Protein AF-A0A820JEU5-F1 (afdb_monomer)

pLDDT: mean 84.09, std 12.46, range [35.72, 96.44]

Sequence (149 aa):
SQRVSKILVGDKHQQIYAFRGAVDAMMKIQSTVTYYLTKSFRFGYDIAFISNLILQKLCNEKKYLVGNNKSSCLDGRSASIENIVNEQKAYLFRTNYSLFNCAVQLIIEKGLKNVGFVGGKEAMGFDRILDIFYLWLDPEERRKSRISF

Radius of gyration: 22.88 Å; Cα contacts (8 Å, |Δi|>4): 87; chains: 1; bounding box: 54×37×61 Å

Secondary structure (DSSP, 8-state):
-----------GGG---GGGT---HHHHS--SS-----EEEEEEHHHHHHHHHHHHHHH---SPPEEES------SS---TT---S-------SSHHHHHHHHHIIIIIS-------TTHHHHHTHHH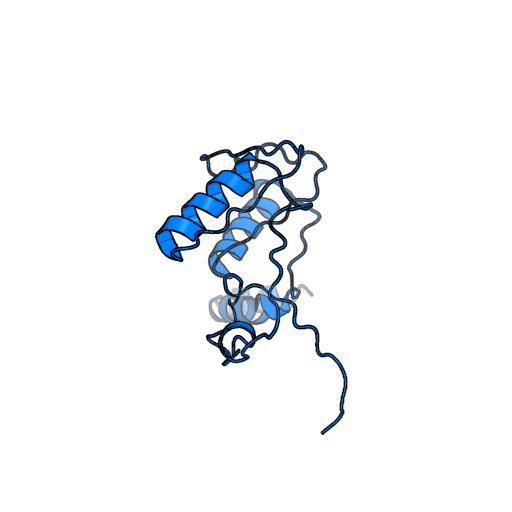HHHHHHHHS-HHHHHHHTS--

InterPro domains:
  IPR000212 UvrD-like helicase [PTHR11070] (6-141)
  IPR027417 P-loop containing nucleoside triphosphate hydrolase [SSF52540] (5-100)

Foldseek 3Di:
DDPDDDDDDDDPVPPPCVVVVDDDPVVVDDDPDDDDDQEDPPFAPVVQVVVQVCCCPPVVDPRGHHYDHDDDDDDPPPPPPPDPPDDDDDDDDPDLVVVVVVVCCCCPVVVDDDDDDDVGPVVSVVVVVVVVVLVPDDPVVNVVVVVPD

Solvent-accessible surface area (backbone atoms only — not comparable to full-atom values): 10038 Å² total; per-residue (Å²): 135,82,95,67,93,82,87,87,86,87,58,82,89,69,68,81,50,49,93,77,70,55,74,67,61,80,83,73,52,89,70,95,75,88,85,84,85,39,74,40,91,85,47,11,48,63,57,24,50,55,50,38,52,50,37,34,74,78,64,69,49,85,79,65,54,38,38,35,98,46,90,64,87,85,72,94,54,80,76,70,93,75,74,92,67,97,66,94,79,83,89,86,63,98,45,70,66,63,42,49,56,49,49,49,47,42,38,68,78,67,59,54,83,88,80,85,58,89,70,46,65,69,70,71,41,50,69,60,53,50,52,52,49,51,68,69,42,55,74,72,58,40,57,57,67,70,70,76,124

Structure (mmCIF, N/CA/C/O backb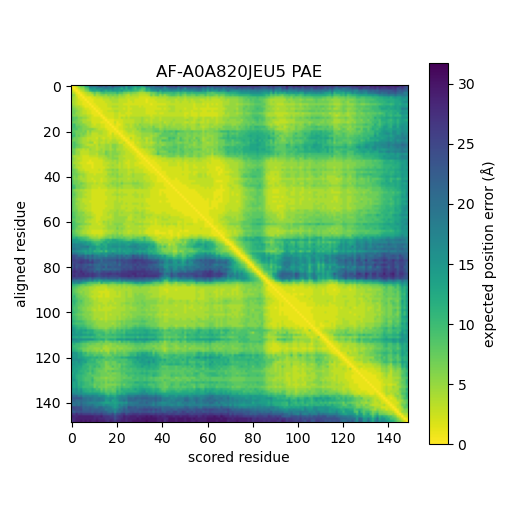one):
data_AF-A0A820JEU5-F1
#
_entry.id   AF-A0A820JEU5-F1
#
loop_
_atom_site.group_PDB
_atom_site.id
_atom_site.type_symbol
_atom_site.label_atom_id
_atom_site.label_alt_id
_atom_site.label_comp_id
_atom_site.label_asym_id
_atom_site.label_entity_id
_atom_site.label_seq_id
_atom_site.pdbx_PDB_ins_code
_atom_site.Cartn_x
_atom_site.Cartn_y
_atom_site.Cartn_z
_atom_site.occupancy
_atom_site.B_iso_or_equiv
_atom_site.auth_seq_id
_atom_site.auth_comp_id
_atom_site.auth_asym_id
_atom_site.auth_atom_id
_atom_site.pdbx_PDB_model_num
ATOM 1 N N . SER A 1 1 ? -30.500 -21.952 6.960 1.00 63.81 1 SER A N 1
ATOM 2 C CA . SER A 1 1 ? -29.792 -20.976 7.816 1.00 63.81 1 SER A CA 1
ATOM 3 C C . SER A 1 1 ? -29.104 -21.737 8.939 1.00 63.81 1 SER A C 1
ATOM 5 O O . SER A 1 1 ? -29.798 -22.441 9.662 1.00 63.81 1 SER A O 1
ATOM 7 N N . GLN A 1 2 ? -27.772 -21.697 9.044 1.00 69.94 2 GLN A N 1
ATOM 8 C CA . GLN A 1 2 ? -27.051 -22.346 10.151 1.00 69.94 2 GLN A CA 1
ATOM 9 C C . GLN A 1 2 ? -27.053 -21.439 11.391 1.00 69.94 2 GLN A C 1
ATOM 11 O O . GLN A 1 2 ? -26.758 -20.249 11.282 1.00 69.94 2 GLN A O 1
ATOM 16 N N . ARG A 1 3 ? -27.360 -22.003 12.567 1.00 83.69 3 ARG A N 1
ATOM 17 C CA . ARG A 1 3 ? -27.269 -21.314 13.865 1.00 83.69 3 ARG A CA 1
ATOM 18 C C . ARG A 1 3 ? -25.842 -21.401 14.403 1.00 83.69 3 ARG A C 1
ATOM 20 O O . ARG A 1 3 ? -25.547 -22.234 15.251 1.00 83.69 3 ARG A O 1
ATOM 27 N N . VAL A 1 4 ? -24.958 -20.567 13.871 1.00 89.56 4 VAL A N 1
ATOM 28 C CA . VAL A 1 4 ? -23.564 -20.456 14.319 1.00 89.56 4 VAL A CA 1
ATOM 29 C C . VAL A 1 4 ? -23.163 -18.991 14.425 1.00 89.56 4 VAL A C 1
ATOM 31 O O . VAL A 1 4 ? -23.637 -18.152 13.653 1.00 89.56 4 VAL A O 1
ATOM 34 N N 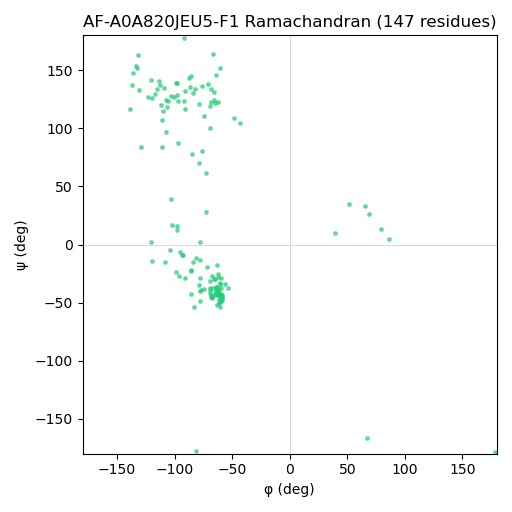. SER A 1 5 ? -22.282 -18.686 15.373 1.00 89.62 5 SER A N 1
ATOM 35 C CA . SER A 1 5 ? -21.687 -17.357 15.506 1.00 89.62 5 SER A CA 1
ATOM 36 C C . SER A 1 5 ? -20.810 -17.055 14.293 1.00 89.62 5 SER A C 1
ATOM 38 O O . SER A 1 5 ? -19.972 -17.867 13.906 1.00 89.62 5 SER A O 1
ATOM 40 N N . LYS A 1 6 ? -20.993 -15.876 13.695 1.00 90.50 6 LYS A N 1
ATOM 41 C CA . LYS A 1 6 ? -20.177 -15.394 12.577 1.00 90.50 6 LYS A CA 1
ATOM 42 C C . LYS A 1 6 ? -19.271 -14.282 13.077 1.00 90.50 6 LYS A C 1
ATOM 44 O O . LYS A 1 6 ? -19.757 -13.297 13.624 1.00 90.50 6 LYS A O 1
ATOM 49 N N . ILE A 1 7 ? -17.971 -14.445 12.873 1.00 92.62 7 ILE A N 1
ATOM 50 C CA . ILE A 1 7 ? -16.972 -13.428 13.194 1.00 92.62 7 ILE A CA 1
ATOM 51 C C . ILE A 1 7 ? -16.518 -12.812 11.877 1.00 92.62 7 ILE A C 1
ATOM 53 O O . ILE A 1 7 ? -16.090 -13.525 10.971 1.00 92.62 7 ILE A O 1
ATOM 57 N N . LEU A 1 8 ? -16.643 -11.493 11.770 1.00 92.38 8 LEU A N 1
ATOM 58 C CA . LEU A 1 8 ? -16.180 -10.725 10.623 1.00 92.38 8 LEU A CA 1
ATOM 59 C C . LEU A 1 8 ? -14.961 -9.906 11.038 1.00 92.38 8 LEU A C 1
ATOM 61 O O . LEU A 1 8 ? -14.962 -9.286 12.100 1.00 92.38 8 LEU A O 1
ATOM 65 N N . VAL A 1 9 ? -13.927 -9.917 10.201 1.00 93.81 9 VAL A N 1
ATOM 66 C CA . VAL A 1 9 ? -12.676 -9.191 10.432 1.00 93.81 9 VAL A CA 1
ATOM 67 C C . VAL A 1 9 ? -12.343 -8.414 9.170 1.00 93.81 9 VAL A C 1
ATOM 69 O O . VAL A 1 9 ? -12.407 -8.957 8.069 1.00 93.81 9 VAL A O 1
ATOM 72 N N . GLY A 1 10 ? -11.989 -7.145 9.328 1.00 92.38 10 GLY A N 1
ATOM 73 C CA . GLY A 1 10 ? -11.648 -6.271 8.218 1.00 92.38 10 GLY A CA 1
ATOM 74 C C . GLY A 1 10 ? -11.321 -4.863 8.692 1.00 92.38 10 GLY A C 1
ATOM 75 O O . GLY A 1 10 ? -11.345 -4.572 9.888 1.00 92.38 10 GLY A O 1
ATOM 76 N N . ASP A 1 11 ? -11.020 -3.996 7.733 1.00 91.56 11 ASP A N 1
ATOM 77 C CA . ASP A 1 11 ? -10.792 -2.571 7.947 1.00 91.56 11 ASP A CA 1
ATOM 78 C C . ASP A 1 11 ? -11.458 -1.793 6.810 1.00 91.56 11 ASP A C 1
ATOM 80 O O . ASP A 1 11 ? -11.066 -1.922 5.648 1.00 91.56 11 ASP A O 1
ATOM 84 N N . LYS A 1 12 ? -12.458 -0.978 7.158 1.00 89.81 12 LYS A N 1
ATOM 85 C CA . LYS A 1 12 ? -13.207 -0.139 6.211 1.00 89.81 12 LYS A CA 1
ATOM 86 C C . LYS A 1 12 ? -12.307 0.856 5.468 1.00 89.81 12 LYS A C 1
ATOM 88 O O . LYS A 1 12 ? -12.579 1.213 4.327 1.00 89.81 12 LYS A O 1
ATOM 93 N N . HIS A 1 13 ? -11.203 1.281 6.089 1.00 91.38 13 HIS A N 1
ATOM 94 C CA . HIS A 1 13 ? -10.279 2.251 5.495 1.00 91.38 13 HIS A CA 1
ATOM 95 C C . HIS A 1 13 ? -9.297 1.612 4.505 1.00 91.38 13 HIS A C 1
ATOM 97 O O . HIS A 1 13 ? -8.637 2.323 3.753 1.00 91.38 13 HIS A O 1
ATOM 103 N N . GLN A 1 14 ? -9.211 0.277 4.461 1.00 90.94 14 GLN A N 1
ATOM 104 C CA . GLN A 1 14 ? -8.352 -0.468 3.529 1.00 90.94 14 GLN A CA 1
ATOM 105 C C . GLN A 1 14 ? -9.107 -0.979 2.288 1.00 90.94 14 GLN A C 1
ATOM 107 O O . GLN A 1 14 ? -8.602 -1.829 1.548 1.00 90.94 14 GLN A O 1
ATOM 112 N N . GLN A 1 15 ? -10.302 -0.449 2.005 1.00 89.75 15 GLN A N 1
ATOM 113 C CA . GLN A 1 15 ? -11.068 -0.793 0.806 1.00 89.75 15 GLN A CA 1
ATOM 114 C C . GLN A 1 15 ? -10.494 -0.116 -0.456 1.00 89.75 15 GLN A C 1
ATOM 116 O O . GLN A 1 15 ? -11.022 0.871 -0.961 1.00 89.75 15 GLN A O 1
ATOM 121 N N . ILE A 1 16 ? -9.428 -0.682 -1.023 1.00 89.69 16 ILE A N 1
ATOM 122 C CA . ILE A 1 16 ? -8.753 -0.110 -2.207 1.00 89.69 16 ILE A CA 1
ATOM 123 C C . ILE A 1 16 ? -9.207 -0.700 -3.555 1.00 89.69 16 ILE A C 1
ATOM 125 O O . ILE A 1 16 ? -8.825 -0.201 -4.610 1.00 89.69 16 ILE A O 1
ATOM 129 N N . TYR A 1 17 ? -10.048 -1.741 -3.547 1.00 89.44 17 TYR A N 1
ATOM 130 C CA . TYR A 1 17 ? -10.512 -2.448 -4.755 1.00 89.44 17 TYR A CA 1
ATOM 131 C C . TYR A 1 17 ? -11.939 -2.085 -5.197 1.00 89.44 17 TYR A C 1
ATOM 133 O O . TYR A 1 17 ? -12.532 -2.796 -6.010 1.00 89.44 17 TYR A O 1
ATOM 141 N N . ALA A 1 18 ? -12.501 -0.976 -4.708 1.00 88.56 18 ALA A N 1
ATOM 142 C CA . ALA A 1 18 ? -13.864 -0.553 -5.054 1.00 88.56 18 ALA A CA 1
ATOM 143 C C . ALA A 1 18 ? -14.078 -0.404 -6.577 1.00 88.56 18 ALA A C 1
ATOM 145 O O . ALA A 1 18 ? -15.127 -0.776 -7.093 1.00 88.56 18 ALA A O 1
ATOM 146 N N . PHE A 1 19 ? -13.051 0.028 -7.319 1.00 88.31 19 PHE A N 1
ATOM 147 C CA . PHE A 1 19 ? -13.079 0.140 -8.786 1.00 88.31 19 PHE A CA 1
ATOM 148 C C . PHE A 1 19 ? -13.268 -1.200 -9.523 1.00 88.31 19 PHE A C 1
ATOM 150 O O . PHE A 1 19 ? -13.627 -1.206 -10.695 1.00 88.31 19 PHE A O 1
ATOM 157 N N . ARG A 1 20 ? -13.034 -2.337 -8.851 1.00 88.56 20 ARG A N 1
ATOM 158 C CA . ARG A 1 20 ? -13.305 -3.692 -9.366 1.00 88.56 20 ARG A CA 1
ATOM 159 C C . ARG A 1 20 ? -14.639 -4.261 -8.869 1.00 88.56 20 ARG A C 1
ATOM 161 O O . ARG A 1 20 ? -14.861 -5.462 -8.968 1.00 88.56 20 ARG A O 1
ATOM 168 N N . GLY A 1 21 ? -15.498 -3.428 -8.283 1.00 87.25 21 GLY A N 1
ATOM 169 C CA . GLY A 1 21 ? -16.776 -3.850 -7.709 1.00 87.25 21 GLY A CA 1
ATOM 170 C C . GLY A 1 21 ? -16.665 -4.493 -6.324 1.00 87.25 21 GLY A C 1
ATOM 171 O O . GLY A 1 21 ? -17.632 -5.091 -5.857 1.00 87.25 21 GLY A O 1
ATOM 172 N N . ALA A 1 22 ? -15.513 -4.386 -5.647 1.00 87.94 22 ALA A N 1
ATOM 173 C CA . ALA A 1 22 ? -15.369 -4.914 -4.295 1.00 87.94 22 ALA A CA 1
ATOM 174 C C . ALA A 1 22 ? -16.276 -4.155 -3.316 1.00 87.94 22 ALA A C 1
ATOM 176 O O . ALA A 1 22 ? -16.187 -2.933 -3.174 1.00 87.94 22 ALA A O 1
ATOM 177 N N . VAL A 1 23 ? -17.126 -4.903 -2.619 1.00 86.25 23 VAL A N 1
ATOM 178 C CA . VAL A 1 23 ? -18.087 -4.392 -1.644 1.00 86.25 23 VAL A CA 1
ATOM 179 C C . VAL A 1 23 ? -17.522 -4.536 -0.233 1.00 86.25 23 VAL A C 1
ATOM 181 O O . VAL A 1 23 ? -17.149 -5.639 0.160 1.00 86.25 23 VAL A O 1
ATOM 184 N N . ASP A 1 24 ? -17.528 -3.458 0.552 1.00 85.44 24 ASP A N 1
ATOM 185 C CA . ASP A 1 24 ? -17.154 -3.531 1.965 1.00 85.44 24 ASP A CA 1
ATOM 186 C C . ASP A 1 24 ? -18.259 -4.194 2.802 1.00 85.44 24 ASP A C 1
ATOM 188 O O . ASP A 1 24 ? -19.347 -3.648 3.010 1.00 85.44 24 ASP A O 1
ATOM 192 N N . ALA A 1 25 ? -17.965 -5.398 3.290 1.00 84.69 25 ALA A N 1
ATOM 193 C CA . ALA A 1 25 ? -18.846 -6.148 4.173 1.00 84.69 25 ALA A CA 1
ATOM 194 C C . ALA A 1 25 ? -19.030 -5.465 5.541 1.00 84.69 25 ALA A C 1
ATOM 196 O O . ALA A 1 25 ? -20.108 -5.586 6.126 1.00 84.69 25 ALA A O 1
ATOM 197 N N . MET A 1 26 ? -18.028 -4.720 6.028 1.00 85.81 26 MET A N 1
ATOM 198 C CA . MET A 1 26 ? -18.083 -4.027 7.322 1.00 85.81 26 MET A CA 1
ATOM 199 C C . MET A 1 26 ? -19.105 -2.886 7.319 1.00 85.81 26 MET A C 1
ATOM 201 O O . MET A 1 26 ? -19.653 -2.555 8.365 1.00 85.81 26 MET A O 1
ATOM 205 N N . MET A 1 27 ? -19.390 -2.302 6.151 1.00 82.75 27 MET A N 1
ATOM 206 C CA . MET A 1 27 ? -20.412 -1.259 6.007 1.00 82.75 27 MET A CA 1
ATOM 207 C C . MET A 1 27 ? -21.826 -1.812 5.803 1.00 82.75 27 MET A C 1
ATOM 209 O O . MET A 1 27 ? -22.797 -1.095 6.029 1.00 82.75 27 MET A O 1
ATOM 213 N N . LYS A 1 28 ? -21.965 -3.062 5.345 1.00 85.56 28 LYS A N 1
ATOM 214 C CA . LYS A 1 28 ? -23.269 -3.644 4.980 1.00 85.56 28 LYS A CA 1
ATOM 215 C C . LYS A 1 28 ? -23.883 -4.531 6.053 1.00 85.56 28 LYS A C 1
ATOM 217 O O . LYS A 1 28 ? -25.090 -4.758 6.028 1.00 85.56 28 LYS A O 1
ATOM 222 N N . ILE A 1 29 ? -23.070 -5.081 6.947 1.00 87.56 29 ILE A N 1
ATOM 223 C CA . ILE A 1 29 ? -23.516 -6.077 7.918 1.00 87.56 29 ILE A CA 1
ATOM 224 C C . ILE A 1 29 ? -23.596 -5.425 9.294 1.00 87.56 29 ILE A C 1
ATOM 226 O O . ILE A 1 29 ? -22.586 -4.998 9.846 1.00 87.56 29 ILE A O 1
ATOM 230 N N . GLN A 1 30 ? -24.799 -5.400 9.867 1.00 88.00 30 GLN A N 1
ATOM 231 C CA . GLN A 1 30 ? -24.995 -4.966 11.245 1.00 88.00 30 GLN A CA 1
ATOM 232 C C . GLN A 1 30 ? -24.389 -6.002 12.199 1.00 88.00 30 GLN A C 1
ATOM 234 O O . GLN A 1 30 ? -24.808 -7.162 12.222 1.00 88.00 30 GLN A O 1
ATOM 239 N N . SER A 1 31 ? -23.411 -5.586 12.997 1.00 88.81 31 SER A N 1
ATOM 240 C CA . SER A 1 31 ? -22.810 -6.421 14.034 1.00 88.81 31 SER A CA 1
ATOM 241 C C . SER A 1 31 ? -23.615 -6.350 15.334 1.00 88.81 31 SER A C 1
ATOM 243 O O . SER A 1 31 ? -24.166 -5.310 15.699 1.00 88.81 31 SER A O 1
ATOM 245 N N . THR A 1 32 ? -23.670 -7.470 16.060 1.00 93.50 32 THR A N 1
ATOM 246 C CA . THR A 1 32 ? -24.210 -7.511 17.430 1.00 93.50 32 THR A CA 1
ATOM 247 C C . THR A 1 32 ? -23.205 -6.940 18.429 1.00 93.50 32 THR A C 1
ATOM 249 O O . THR A 1 32 ? -23.579 -6.231 19.356 1.00 93.50 32 THR A O 1
ATOM 252 N N . VAL A 1 33 ? -21.919 -7.238 18.228 1.00 92.94 33 VAL A N 1
ATOM 253 C CA . VAL A 1 33 ? -20.808 -6.752 19.051 1.00 92.94 33 VAL A CA 1
ATOM 254 C C . VAL A 1 33 ? -19.667 -6.339 18.127 1.00 92.94 33 VAL A C 1
ATOM 256 O O . VAL A 1 33 ? -19.369 -7.043 17.164 1.00 92.94 33 VAL A O 1
ATOM 259 N N . THR A 1 34 ? -19.031 -5.201 18.414 1.00 92.88 34 THR A N 1
ATOM 260 C CA . THR A 1 34 ? -17.879 -4.695 17.652 1.00 92.88 34 THR A CA 1
ATOM 261 C C . THR A 1 34 ? -16.688 -4.501 18.576 1.00 92.88 34 THR A C 1
ATOM 263 O O . THR A 1 34 ? -16.789 -3.788 19.574 1.00 92.88 34 THR A O 1
ATOM 266 N N . TYR A 1 35 ? -15.551 -5.087 18.209 1.00 94.50 35 TYR A N 1
ATOM 267 C CA . TYR A 1 35 ? -14.278 -4.915 18.904 1.00 94.50 35 TYR A CA 1
ATOM 268 C C . TYR A 1 35 ? -13.290 -4.169 18.009 1.00 94.50 35 TYR A C 1
ATOM 270 O O . TYR A 1 35 ? -13.227 -4.415 16.807 1.00 94.50 35 TYR A O 1
ATOM 278 N N . TYR A 1 36 ? -12.504 -3.271 18.602 1.00 94.06 36 TYR A N 1
ATOM 279 C CA . TYR A 1 36 ? -11.515 -2.464 17.889 1.00 94.06 36 TYR A CA 1
ATOM 280 C C . TYR A 1 36 ? -10.106 -2.874 18.308 1.00 94.06 36 TYR A C 1
ATOM 282 O O . TYR A 1 36 ? -9.741 -2.750 19.475 1.00 94.06 36 TYR A O 1
ATOM 290 N N . LEU A 1 37 ? -9.303 -3.325 17.346 1.00 94.81 37 LEU A N 1
ATOM 291 C CA . LEU A 1 37 ? -7.898 -3.672 17.555 1.00 94.81 37 LEU A CA 1
ATOM 292 C C . LEU A 1 37 ? -7.020 -2.487 17.147 1.00 94.81 37 LEU A C 1
ATOM 294 O O . LEU A 1 37 ? -6.606 -2.371 15.998 1.00 94.81 37 LEU A O 1
ATOM 298 N N . THR A 1 38 ? -6.773 -1.570 18.081 1.00 95.06 38 THR A N 1
ATOM 299 C CA . THR A 1 38 ? -6.048 -0.321 17.792 1.00 95.06 38 THR A CA 1
ATOM 300 C C . THR A 1 38 ? -4.529 -0.455 17.882 1.00 95.06 38 THR A C 1
ATOM 302 O O . THR A 1 38 ? -3.815 0.338 17.272 1.00 95.06 38 THR A O 1
ATOM 305 N N . LYS A 1 39 ? -3.999 -1.446 18.611 1.00 95.25 39 LYS A N 1
ATOM 306 C CA . LYS A 1 39 ? -2.550 -1.656 18.750 1.00 95.25 39 LYS A CA 1
ATOM 307 C C . LYS A 1 39 ? -1.974 -2.343 17.508 1.00 95.25 39 LYS A C 1
ATOM 309 O O . LYS A 1 39 ? -2.355 -3.461 17.171 1.00 95.25 39 LYS A O 1
ATOM 314 N N . SER A 1 40 ? -1.016 -1.690 16.854 1.00 93.31 40 SER A N 1
ATOM 315 C CA . SER A 1 40 ? -0.274 -2.234 15.716 1.00 93.31 40 SER A CA 1
ATOM 316 C C . SER A 1 40 ? 0.992 -2.948 16.178 1.00 93.31 40 SER A C 1
ATOM 318 O O . SER A 1 40 ? 1.791 -2.399 16.932 1.00 93.31 40 SER A O 1
ATOM 320 N N . PHE A 1 41 ? 1.218 -4.155 15.660 1.00 93.44 41 PHE A N 1
ATOM 321 C CA . PHE A 1 41 ? 2.481 -4.889 15.817 1.00 93.44 41 PHE A CA 1
ATOM 322 C C . PHE A 1 41 ? 3.459 -4.635 14.656 1.00 93.44 41 PHE A C 1
ATOM 324 O O . PHE A 1 41 ? 4.625 -5.042 14.707 1.00 93.44 41 PHE A O 1
ATOM 331 N N . ARG A 1 42 ? 2.995 -3.962 13.594 1.00 90.25 42 ARG A N 1
ATOM 332 C CA . ARG A 1 42 ? 3.753 -3.769 12.351 1.00 90.25 42 ARG A CA 1
ATOM 333 C C . ARG A 1 42 ? 4.678 -2.559 12.417 1.00 90.25 42 ARG A C 1
ATOM 335 O O . ARG A 1 42 ? 5.829 -2.681 12.017 1.00 90.25 42 ARG A O 1
ATOM 342 N N . PHE A 1 43 ? 4.203 -1.443 12.965 1.00 91.12 43 PHE A N 1
ATOM 343 C CA . PHE A 1 43 ? 4.885 -0.149 12.891 1.00 91.12 43 PHE A CA 1
ATOM 344 C C . PHE A 1 43 ? 4.984 0.579 14.241 1.00 91.12 43 PHE A C 1
ATOM 346 O O . PHE A 1 43 ? 4.282 0.243 15.199 1.00 91.12 43 PHE A O 1
ATOM 353 N N . GLY A 1 44 ? 5.888 1.562 14.288 1.00 92.31 44 GLY A N 1
ATOM 354 C CA . GLY A 1 44 ? 6.195 2.408 15.441 1.00 92.31 44 GLY A CA 1
ATOM 355 C C . GLY A 1 44 ? 5.243 3.583 15.658 1.00 92.31 44 GLY A C 1
ATOM 356 O O . GLY A 1 44 ? 4.265 3.756 14.926 1.00 92.31 44 GLY A O 1
ATOM 357 N N . TYR A 1 45 ? 5.533 4.402 16.669 1.00 92.00 45 TYR A N 1
ATOM 358 C CA . TYR A 1 45 ? 4.723 5.576 17.010 1.00 92.00 45 TYR A CA 1
ATOM 359 C C . TYR A 1 45 ? 4.687 6.632 15.901 1.00 92.00 45 TYR A C 1
ATOM 361 O O . TYR A 1 45 ? 3.620 7.194 15.661 1.00 92.00 45 TYR A O 1
ATOM 369 N N . ASP A 1 46 ? 5.786 6.850 15.177 1.00 90.75 46 ASP A N 1
ATOM 370 C CA . ASP A 1 46 ? 5.850 7.917 14.167 1.00 90.75 46 ASP A CA 1
ATOM 371 C C . ASP A 1 46 ? 4.925 7.616 12.979 1.00 90.75 46 ASP A C 1
ATOM 373 O O . ASP A 1 46 ? 4.122 8.451 12.561 1.00 90.75 46 ASP A O 1
ATOM 377 N N . ILE A 1 47 ? 4.953 6.372 12.484 1.00 92.00 47 ILE A N 1
ATOM 378 C CA . ILE A 1 47 ? 4.038 5.917 11.425 1.00 92.00 47 ILE A CA 1
ATOM 379 C C . ILE A 1 47 ? 2.584 5.946 11.914 1.00 92.00 47 ILE A C 1
ATOM 381 O O . ILE A 1 47 ? 1.690 6.341 11.160 1.00 92.00 47 ILE A O 1
ATOM 385 N N . ALA A 1 48 ? 2.330 5.555 13.169 1.00 94.19 48 ALA A N 1
ATOM 386 C CA . ALA A 1 48 ? 0.990 5.610 13.752 1.00 94.19 48 ALA A CA 1
ATOM 387 C C . ALA A 1 48 ? 0.459 7.049 13.799 1.00 94.19 48 ALA A C 1
ATOM 389 O O . ALA A 1 48 ? -0.698 7.287 13.455 1.00 94.19 48 ALA A O 1
ATOM 390 N N . PHE A 1 49 ? 1.310 8.006 14.174 1.00 93.44 49 PHE A N 1
ATOM 391 C CA . PHE A 1 49 ? 0.971 9.421 14.244 1.00 93.44 49 PHE A CA 1
ATOM 392 C C . PHE A 1 49 ? 0.538 9.971 12.880 1.00 93.44 49 PHE A C 1
ATOM 394 O O . PHE A 1 49 ? -0.578 10.480 12.758 1.00 93.44 49 PHE A O 1
ATOM 401 N N . ILE A 1 50 ? 1.354 9.789 11.834 1.00 93.62 50 ILE A N 1
ATOM 402 C CA . ILE A 1 50 ? 1.011 10.255 10.479 1.00 93.62 50 ILE A CA 1
ATOM 403 C C . ILE A 1 50 ? -0.245 9.554 9.950 1.00 93.62 50 ILE A C 1
ATOM 405 O O . ILE A 1 50 ? -1.138 10.207 9.409 1.00 93.62 50 ILE A O 1
ATOM 409 N N . SER A 1 51 ? -0.360 8.240 10.160 1.00 94.31 51 SER A 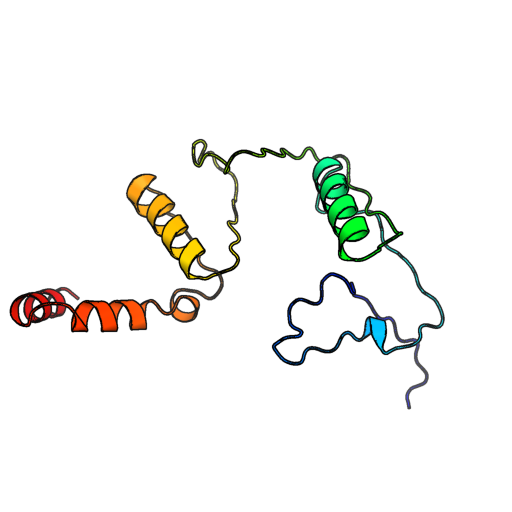N 1
ATOM 410 C CA . SER A 1 51 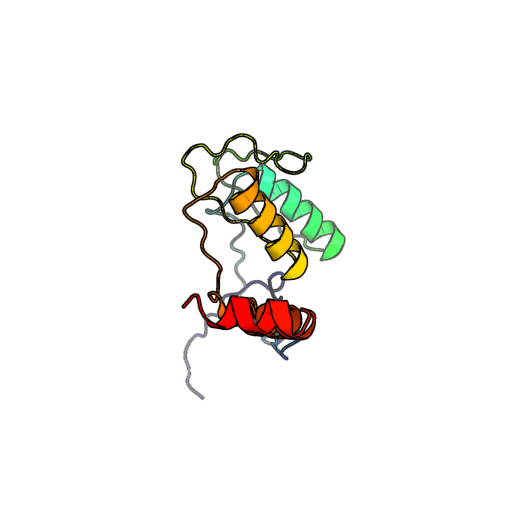? -1.538 7.472 9.733 1.00 94.31 51 SER A CA 1
ATOM 411 C C . SER A 1 51 ? -2.818 7.990 10.393 1.00 94.31 51 SER A C 1
ATOM 413 O O . SER A 1 51 ? -3.825 8.185 9.718 1.00 94.31 51 SER A O 1
ATOM 415 N N . ASN A 1 52 ? -2.775 8.272 11.698 1.00 96.31 52 ASN A N 1
ATOM 416 C CA . ASN A 1 52 ? -3.903 8.833 12.438 1.00 96.31 52 ASN A CA 1
ATOM 417 C C . ASN A 1 52 ? -4.298 10.224 11.937 1.00 96.31 52 ASN A C 1
ATOM 419 O O . ASN A 1 52 ? -5.490 10.493 11.816 1.00 96.31 52 ASN A O 1
ATOM 423 N N . LEU A 1 53 ? -3.333 11.088 11.605 1.00 95.88 53 LEU A N 1
ATOM 424 C CA . LEU A 1 53 ? -3.626 12.400 11.019 1.00 95.88 53 LEU A CA 1
ATOM 425 C C . LEU A 1 53 ? -4.361 12.265 9.682 1.00 95.88 53 LEU A C 1
ATOM 427 O O . LEU A 1 53 ? -5.377 12.928 9.471 1.00 95.88 53 LEU A O 1
ATOM 431 N N . ILE A 1 54 ? -3.886 11.379 8.803 1.00 95.94 54 ILE A N 1
ATOM 432 C CA . ILE A 1 54 ? -4.520 11.115 7.505 1.00 95.94 54 ILE A CA 1
ATOM 433 C C . ILE A 1 54 ? -5.943 10.578 7.709 1.00 95.94 54 ILE A C 1
ATOM 435 O O . ILE A 1 54 ? -6.890 11.127 7.147 1.00 95.94 54 ILE A O 1
ATOM 439 N N . LEU A 1 55 ? -6.116 9.555 8.551 1.00 95.94 55 LEU A N 1
ATOM 440 C CA . LEU A 1 55 ? -7.420 8.935 8.819 1.00 95.94 55 LEU A CA 1
ATOM 441 C C . LEU A 1 55 ? -8.407 9.907 9.476 1.00 95.94 55 LEU A C 1
ATOM 443 O O . LEU A 1 55 ? -9.591 9.921 9.138 1.00 95.94 55 LEU A O 1
ATOM 447 N N . GLN A 1 56 ? -7.937 10.755 10.387 1.00 96.38 56 GLN A N 1
ATOM 448 C CA . GLN A 1 56 ? -8.778 11.756 11.030 1.00 96.38 56 GLN A CA 1
ATOM 449 C C . GLN A 1 56 ? -9.231 12.822 10.028 1.00 96.38 56 GLN A C 1
ATOM 451 O O . GLN A 1 56 ? -10.408 13.179 10.000 1.00 96.38 56 GLN A O 1
ATOM 456 N N . LYS A 1 57 ? -8.313 13.337 9.200 1.00 96.44 57 LYS A N 1
ATOM 457 C CA . LYS A 1 57 ? -8.604 14.446 8.281 1.00 96.44 57 LYS A CA 1
ATOM 458 C C . LYS A 1 57 ? -9.367 14.015 7.036 1.00 96.44 57 LYS A C 1
ATOM 460 O O . LYS A 1 57 ? -10.255 14.745 6.609 1.00 96.44 57 LYS A O 1
ATOM 465 N N . LEU A 1 58 ? -9.032 12.864 6.461 1.00 95.06 58 LEU A N 1
ATOM 466 C CA . LEU A 1 58 ? -9.616 12.408 5.197 1.00 95.06 58 LEU A CA 1
ATOM 467 C C . LEU A 1 58 ? -10.787 11.444 5.392 1.00 95.06 58 LEU A C 1
ATOM 469 O O . LEU A 1 58 ? -11.661 11.373 4.534 1.00 95.06 58 LEU A O 1
ATOM 473 N N . CYS A 1 59 ? -10.820 10.709 6.507 1.00 92.56 59 CYS A N 1
ATOM 474 C CA . CYS A 1 59 ? -11.797 9.640 6.730 1.00 92.56 59 CYS A CA 1
ATOM 475 C C . CYS A 1 59 ? -12.674 9.863 7.975 1.00 92.56 59 CYS A C 1
ATOM 477 O O . CYS A 1 59 ? -13.502 9.008 8.291 1.00 92.56 59 CYS A O 1
ATOM 479 N N . ASN A 1 60 ? -12.507 10.994 8.680 1.00 93.94 60 ASN A N 1
ATOM 480 C CA . ASN A 1 60 ? -13.225 11.341 9.914 1.00 93.94 60 ASN A CA 1
ATOM 481 C C . ASN A 1 60 ? -13.168 10.227 10.981 1.00 93.94 60 ASN A C 1
ATOM 483 O O . ASN A 1 60 ? -14.134 9.983 11.711 1.00 93.94 60 ASN A O 1
ATOM 487 N N . GLU A 1 61 ? -12.045 9.507 11.048 1.00 94.62 61 GLU A N 1
ATOM 488 C CA . GLU A 1 61 ? -11.857 8.445 12.031 1.00 94.62 61 GLU A CA 1
ATOM 489 C C . GLU A 1 61 ? -11.557 9.034 13.416 1.00 94.62 61 GLU A C 1
ATOM 491 O O . GLU A 1 61 ? -10.767 9.967 13.564 1.00 94.62 61 GLU A O 1
ATOM 496 N N . LYS A 1 62 ? -12.203 8.475 14.443 1.00 93.81 62 LYS A N 1
ATOM 497 C CA . LYS A 1 62 ? -12.069 8.907 15.844 1.00 93.81 62 LYS A CA 1
ATOM 498 C C . LYS A 1 62 ? -11.283 7.902 16.684 1.00 93.81 62 LYS A C 1
ATOM 500 O O . LYS A 1 62 ? -10.888 8.212 17.807 1.00 93.81 62 LYS A O 1
ATOM 505 N N . LYS A 1 63 ? -11.101 6.679 16.180 1.00 94.25 63 LYS A N 1
ATOM 506 C CA . LYS A 1 63 ? -10.324 5.621 16.824 1.00 94.25 63 LYS A CA 1
ATOM 507 C C . LYS A 1 63 ? -8.878 5.694 16.346 1.00 94.25 63 LYS A C 1
ATOM 509 O O . LYS A 1 63 ? -8.595 5.486 15.174 1.00 94.25 63 LYS A O 1
ATOM 514 N N . TYR A 1 64 ? -7.969 5.961 17.275 1.00 95.12 64 TYR A N 1
ATOM 515 C CA . TYR A 1 64 ? -6.553 6.101 16.965 1.00 95.12 64 TYR A CA 1
ATOM 516 C C . TYR A 1 64 ? -5.831 4.756 16.980 1.00 95.12 64 TYR A C 1
ATOM 518 O O . TYR A 1 64 ? -5.997 3.958 17.905 1.00 95.12 64 TYR A O 1
ATOM 526 N N . LEU A 1 65 ? -4.990 4.538 15.974 1.00 95.81 65 LEU A N 1
ATOM 527 C CA . LEU A 1 65 ? -4.009 3.463 15.939 1.00 95.81 65 LEU A CA 1
ATOM 528 C C . LEU A 1 65 ? -2.887 3.762 16.936 1.00 95.81 65 LEU A C 1
ATOM 530 O O . LEU A 1 65 ? -2.397 4.888 17.023 1.00 95.81 65 LEU A O 1
ATOM 534 N N . VAL A 1 66 ? -2.444 2.740 17.657 1.00 95.44 66 VAL A N 1
ATOM 535 C CA . VAL A 1 66 ? -1.345 2.820 18.619 1.00 95.44 66 VAL A CA 1
ATOM 536 C C . VAL A 1 66 ? -0.163 2.041 18.052 1.00 95.44 66 VAL A C 1
ATOM 538 O O . VAL A 1 66 ? -0.241 0.823 17.886 1.00 95.44 66 VAL A O 1
ATOM 541 N N . GLY A 1 67 ? 0.932 2.736 17.744 1.00 92.38 67 GLY A N 1
ATOM 542 C CA . GLY A 1 67 ? 2.187 2.112 17.315 1.00 92.38 67 GLY A CA 1
ATOM 543 C C . GLY A 1 67 ? 2.840 1.289 18.430 1.00 92.38 67 GLY A C 1
ATOM 544 O O . GLY A 1 67 ? 2.478 1.409 19.603 1.00 92.38 67 GLY A O 1
ATOM 545 N N . ASN A 1 68 ? 3.788 0.421 18.081 1.00 91.50 68 ASN A N 1
ATOM 546 C CA . ASN A 1 68 ? 4.623 -0.287 19.058 1.00 91.50 68 ASN A CA 1
ATOM 547 C C . ASN A 1 68 ? 5.928 0.484 19.349 1.00 91.50 68 ASN A C 1
ATOM 549 O O . ASN A 1 68 ? 6.209 1.485 18.701 1.00 91.50 68 ASN A O 1
ATOM 553 N N . ASN A 1 69 ? 6.771 -0.017 20.256 1.00 85.00 69 ASN A N 1
ATOM 554 C CA . ASN A 1 69 ? 8.100 0.539 20.567 1.00 85.00 69 ASN A CA 1
ATOM 555 C C . ASN A 1 69 ? 9.152 0.295 19.458 1.00 85.00 69 ASN A C 1
ATOM 557 O O . ASN A 1 69 ? 10.339 0.168 19.741 1.00 85.00 69 ASN A O 1
ATOM 561 N N . LYS A 1 70 ? 8.731 0.174 18.195 1.00 81.88 70 LYS A N 1
ATOM 562 C CA . LYS A 1 70 ? 9.645 0.064 17.053 1.00 81.88 70 LYS A CA 1
ATOM 563 C C . LYS A 1 70 ? 10.065 1.469 16.633 1.00 81.88 70 LYS A C 1
ATOM 565 O O . LYS A 1 70 ? 9.192 2.308 16.431 1.00 81.88 70 LYS A O 1
ATOM 570 N N . SER A 1 71 ? 11.361 1.707 16.464 1.00 75.94 71 SER A N 1
ATOM 571 C CA . SER A 1 71 ? 11.851 2.954 15.875 1.00 75.94 71 SER A CA 1
ATOM 572 C C . SER A 1 71 ? 11.467 3.018 14.398 1.00 75.94 71 SER A C 1
ATOM 574 O O . SER A 1 71 ? 11.642 2.041 13.667 1.00 75.94 71 SER A O 1
ATOM 576 N N . SER A 1 72 ? 10.946 4.159 13.959 1.00 72.12 72 SER A N 1
ATOM 577 C CA . SER A 1 72 ? 10.718 4.468 12.547 1.00 72.12 72 SER A CA 1
ATOM 578 C C . SER A 1 72 ? 11.502 5.720 12.178 1.00 72.12 72 SER A C 1
ATOM 580 O O . SER A 1 72 ? 11.593 6.653 12.965 1.00 72.12 72 SER A O 1
ATOM 582 N N . CYS A 1 73 ? 12.076 5.748 10.979 1.00 69.38 73 CYS A N 1
ATOM 583 C CA . CYS A 1 73 ? 12.603 6.979 10.407 1.00 69.38 73 CYS A CA 1
ATOM 584 C C . CYS A 1 73 ? 11.537 7.550 9.472 1.00 69.38 73 CYS A C 1
ATOM 586 O O . CYS A 1 73 ? 11.077 6.853 8.567 1.00 69.38 73 CYS A O 1
ATOM 588 N N . LEU A 1 74 ? 11.123 8.792 9.712 1.00 71.44 74 LEU A N 1
ATOM 589 C CA . LEU A 1 74 ? 10.318 9.562 8.773 1.00 71.44 74 LEU A CA 1
ATOM 590 C C . LEU A 1 74 ? 11.226 10.631 8.170 1.00 71.44 74 LEU A C 1
ATOM 592 O O . LEU A 1 74 ? 11.425 11.682 8.780 1.00 71.44 74 LEU A O 1
ATOM 596 N N . ASP A 1 75 ? 11.790 10.372 6.992 1.00 67.31 75 ASP A N 1
ATOM 597 C CA . ASP A 1 75 ? 12.414 11.429 6.210 1.00 67.31 75 ASP A CA 1
ATOM 598 C C . ASP A 1 75 ? 11.380 12.031 5.246 1.00 67.31 75 ASP A C 1
ATOM 600 O O . ASP A 1 75 ? 10.715 11.361 4.466 1.00 67.31 75 ASP A O 1
ATOM 604 N N . GLY A 1 76 ? 11.178 13.346 5.337 1.00 58.88 76 GLY A N 1
ATOM 605 C CA . GLY A 1 76 ? 10.359 14.087 4.369 1.00 58.88 7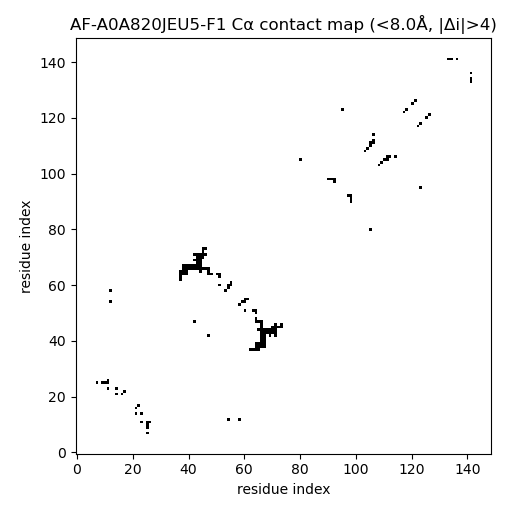6 GLY A CA 1
ATOM 606 C C . GLY A 1 76 ? 11.096 14.354 3.052 1.00 58.88 76 GLY A C 1
ATOM 607 O O . GLY A 1 76 ? 10.578 15.045 2.179 1.00 58.88 76 GLY A O 1
ATOM 608 N N . ARG A 1 77 ? 12.334 13.869 2.929 1.00 57.16 77 ARG A N 1
ATOM 609 C CA . ARG A 1 77 ? 13.135 13.941 1.707 1.00 57.16 77 ARG A CA 1
ATOM 610 C C . ARG A 1 77 ? 12.774 12.713 0.880 1.00 57.16 77 ARG A C 1
ATOM 612 O O . ARG A 1 77 ? 12.550 11.661 1.461 1.00 57.16 77 ARG A O 1
ATOM 619 N N . SER A 1 78 ? 12.705 12.828 -0.451 1.00 52.69 78 SER A N 1
ATOM 620 C CA . SER A 1 78 ? 12.698 11.639 -1.314 1.00 52.69 78 SER A CA 1
ATOM 621 C C . SER A 1 78 ? 13.841 10.766 -0.840 1.00 52.69 78 SER A C 1
ATOM 623 O O . SER A 1 78 ? 14.976 11.211 -1.001 1.00 52.69 78 SER A O 1
ATOM 625 N N . ALA A 1 79 ? 13.525 9.636 -0.190 1.00 51.75 79 ALA A N 1
ATOM 626 C CA . ALA A 1 79 ? 14.492 8.779 0.480 1.00 51.75 79 ALA A CA 1
ATOM 627 C C . ALA A 1 79 ? 15.688 8.657 -0.445 1.00 51.75 79 ALA A C 1
ATOM 629 O O . ALA A 1 79 ? 15.578 8.055 -1.521 1.00 51.75 79 ALA A O 1
ATOM 630 N N . SER A 1 80 ? 16.772 9.361 -0.109 1.00 52.09 80 SER A N 1
ATOM 631 C CA . SER A 1 80 ? 17.884 9.432 -1.028 1.00 52.09 80 SER A CA 1
ATOM 632 C C . SER A 1 80 ? 18.354 7.995 -1.149 1.00 52.09 80 SER A C 1
ATOM 634 O O . SER A 1 80 ? 18.565 7.290 -0.155 1.00 52.09 80 SER A O 1
ATOM 636 N N . ILE A 1 81 ? 18.367 7.493 -2.384 1.00 58.06 81 ILE A N 1
ATOM 637 C CA . ILE A 1 81 ? 18.795 6.133 -2.706 1.00 58.06 81 ILE A CA 1
ATOM 638 C C . ILE A 1 81 ? 20.323 6.116 -2.559 1.00 58.06 81 ILE A C 1
ATOM 640 O O . ILE A 1 81 ? 21.082 5.992 -3.522 1.00 58.06 81 ILE A O 1
ATOM 644 N N . GLU A 1 82 ? 20.790 6.396 -1.353 1.00 53.91 82 GLU A N 1
ATOM 645 C CA . GLU A 1 82 ? 22.179 6.704 -1.049 1.00 53.91 82 GLU A CA 1
ATOM 646 C C . GLU A 1 82 ? 22.753 5.704 -0.060 1.00 53.91 82 GLU A C 1
ATOM 648 O O . GLU A 1 82 ? 23.961 5.548 -0.013 1.00 53.91 82 GLU A O 1
ATOM 653 N N . ASN A 1 83 ? 21.919 4.905 0.610 1.00 52.09 83 ASN A N 1
ATOM 654 C CA . ASN A 1 83 ? 22.395 3.818 1.456 1.00 52.09 83 ASN A CA 1
ATOM 655 C C . ASN A 1 83 ? 21.681 2.510 1.102 1.00 52.09 83 ASN A C 1
ATOM 657 O O . ASN A 1 83 ? 20.670 2.122 1.698 1.00 52.09 83 ASN A O 1
ATOM 661 N N . ILE A 1 84 ? 22.209 1.832 0.080 1.00 53.72 84 ILE A N 1
ATOM 662 C CA . ILE A 1 84 ? 21.913 0.428 -0.238 1.00 53.72 84 ILE A CA 1
ATOM 663 C C . ILE A 1 84 ? 22.738 -0.423 0.734 1.00 53.72 84 ILE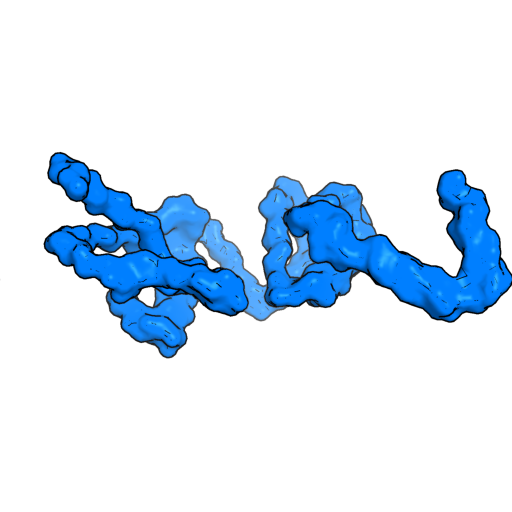 A C 1
ATOM 665 O O . ILE A 1 84 ? 23.741 -1.024 0.369 1.00 53.72 84 ILE A O 1
ATOM 669 N N . VAL A 1 85 ? 22.374 -0.410 2.013 1.00 51.88 85 VAL A N 1
ATOM 670 C CA . VAL A 1 85 ? 22.998 -1.280 3.014 1.00 51.88 85 VAL A CA 1
ATOM 671 C C . VAL A 1 85 ? 21.951 -2.297 3.439 1.00 51.88 85 VAL A C 1
ATOM 673 O O . VAL A 1 85 ? 20.980 -1.917 4.078 1.00 51.88 85 VAL A O 1
ATOM 676 N N . ASN A 1 86 ? 22.133 -3.546 2.990 1.00 54.69 86 ASN A N 1
ATOM 677 C CA . ASN A 1 86 ? 21.629 -4.842 3.490 1.00 54.69 86 ASN A CA 1
ATOM 678 C C . ASN A 1 86 ? 20.195 -4.999 4.043 1.00 54.69 86 ASN A C 1
ATOM 680 O O . ASN A 1 86 ? 19.866 -6.064 4.563 1.00 54.69 86 ASN A O 1
ATOM 684 N N . GLU A 1 87 ? 19.312 -4.020 3.897 1.00 66.50 87 GLU A N 1
ATOM 685 C CA . GLU A 1 87 ? 17.924 -4.119 4.337 1.00 66.50 87 GLU A CA 1
ATOM 686 C C . GLU A 1 87 ? 16.996 -4.471 3.173 1.00 66.50 87 GLU A C 1
ATOM 688 O O . GLU A 1 87 ? 17.115 -3.948 2.061 1.00 66.50 87 GLU A O 1
ATOM 693 N N . GLN A 1 88 ? 16.032 -5.352 3.442 1.00 77.06 88 GLN A N 1
ATOM 694 C CA . GLN A 1 88 ? 14.977 -5.691 2.495 1.00 77.06 88 GLN A CA 1
ATOM 695 C C . GLN A 1 88 ? 14.044 -4.485 2.319 1.00 77.06 88 GLN A C 1
ATOM 697 O O . GLN A 1 88 ? 13.169 -4.231 3.147 1.00 77.06 88 GLN A O 1
ATOM 702 N N . LYS A 1 89 ? 14.230 -3.737 1.228 1.00 84.25 89 LYS A N 1
ATOM 703 C CA . LYS A 1 89 ? 13.408 -2.571 0.881 1.00 84.25 89 LYS A CA 1
ATOM 704 C C . LYS A 1 89 ? 12.328 -2.950 -0.130 1.00 84.25 89 LYS A C 1
ATOM 706 O O . LYS A 1 89 ? 12.588 -3.677 -1.086 1.00 84.25 89 LYS A O 1
ATOM 711 N N . ALA A 1 90 ? 11.124 -2.422 0.069 1.00 88.88 90 ALA A N 1
ATOM 712 C CA . ALA A 1 90 ? 10.029 -2.493 -0.892 1.00 88.88 90 ALA A CA 1
ATOM 713 C C . ALA A 1 90 ? 9.629 -1.071 -1.291 1.00 88.88 90 ALA A C 1
ATOM 715 O O . ALA A 1 90 ? 9.333 -0.243 -0.431 1.00 88.88 90 ALA A O 1
ATOM 716 N N . TYR A 1 91 ? 9.615 -0.798 -2.593 1.00 88.19 91 TYR A N 1
ATOM 717 C CA . TYR A 1 91 ? 9.216 0.494 -3.142 1.00 88.19 91 TYR A CA 1
ATOM 718 C C . TYR A 1 91 ? 7.782 0.396 -3.665 1.00 88.19 91 TYR A C 1
ATOM 720 O O . TYR A 1 91 ? 7.465 -0.499 -4.449 1.00 88.19 91 TYR A O 1
ATOM 728 N N . LEU A 1 92 ? 6.906 1.300 -3.220 1.00 91.00 92 LEU A N 1
ATOM 729 C CA . LEU A 1 92 ? 5.496 1.329 -3.609 1.00 91.00 92 LEU A CA 1
ATOM 730 C C . LEU A 1 92 ? 5.200 2.601 -4.399 1.00 91.00 92 LEU A C 1
ATOM 732 O O . LEU A 1 92 ? 5.555 3.699 -3.978 1.00 91.00 92 LEU A O 1
ATOM 736 N N . PHE A 1 93 ? 4.495 2.450 -5.518 1.00 91.25 93 PHE A N 1
ATOM 737 C CA . PHE A 1 93 ? 4.126 3.554 -6.399 1.00 91.25 93 PHE A CA 1
ATOM 738 C C . PHE A 1 93 ? 2.656 3.470 -6.790 1.00 91.25 93 PHE A C 1
ATOM 740 O O . PHE A 1 93 ? 2.065 2.392 -6.843 1.00 91.25 93 PHE A O 1
ATOM 747 N N . ARG A 1 94 ? 2.061 4.625 -7.108 1.00 90.75 94 ARG A N 1
ATOM 748 C CA . ARG A 1 94 ? 0.660 4.700 -7.544 1.00 90.75 94 ARG A CA 1
ATOM 749 C C . ARG A 1 94 ? 0.435 4.093 -8.932 1.00 90.75 94 ARG A C 1
ATOM 751 O O . ARG A 1 94 ? -0.663 3.594 -9.187 1.00 90.75 94 ARG A O 1
ATOM 758 N N . THR A 1 95 ? 1.433 4.179 -9.814 1.00 89.50 95 THR A N 1
ATOM 759 C CA . THR A 1 95 ? 1.368 3.757 -11.220 1.00 89.50 95 THR A CA 1
ATOM 760 C C . THR A 1 95 ? 2.590 2.921 -11.607 1.00 89.50 95 THR A C 1
ATOM 762 O O . THR A 1 95 ? 3.686 3.121 -11.076 1.00 89.50 95 THR A O 1
ATOM 765 N N . ASN A 1 96 ? 2.416 2.029 -12.589 1.00 88.75 96 ASN A N 1
ATOM 766 C CA . ASN A 1 96 ? 3.513 1.233 -13.153 1.00 88.75 96 ASN A CA 1
ATOM 767 C C . ASN A 1 96 ? 4.583 2.108 -13.823 1.00 88.75 96 ASN A C 1
ATOM 769 O O . ASN A 1 96 ? 5.748 1.736 -13.835 1.00 88.75 96 ASN A O 1
ATOM 773 N N . TYR A 1 97 ? 4.205 3.282 -14.339 1.00 87.69 97 TYR A N 1
ATOM 774 C CA . TYR A 1 97 ? 5.139 4.231 -14.945 1.00 87.69 97 TYR A CA 1
ATOM 775 C C . TYR A 1 97 ? 6.171 4.749 -13.933 1.00 87.69 97 TYR A C 1
ATOM 777 O O . TYR A 1 97 ? 7.373 4.644 -14.164 1.00 87.69 97 TYR A O 1
ATOM 785 N N . SER A 1 98 ? 5.721 5.250 -12.776 1.00 91.25 98 SER A N 1
ATOM 786 C CA . SER A 1 98 ? 6.634 5.728 -11.727 1.00 91.25 98 SER A CA 1
ATOM 787 C C . SER A 1 98 ? 7.498 4.598 -11.168 1.00 91.25 98 SER A C 1
ATOM 789 O O . SER A 1 98 ? 8.677 4.809 -10.889 1.00 91.25 98 SER A O 1
ATOM 791 N N . LEU A 1 99 ? 6.926 3.394 -11.056 1.00 90.69 99 LEU A N 1
ATOM 792 C CA . LEU A 1 99 ? 7.662 2.199 -10.657 1.00 90.69 99 LEU A CA 1
ATOM 793 C C . LEU A 1 99 ? 8.774 1.872 -11.655 1.00 90.69 99 LEU A C 1
ATOM 795 O O . LEU A 1 99 ? 9.905 1.642 -11.239 1.00 90.69 99 LEU A O 1
ATOM 799 N N . PHE A 1 100 ? 8.468 1.875 -12.955 1.00 88.94 100 PHE A N 1
ATOM 800 C CA . PHE A 1 100 ? 9.440 1.593 -14.008 1.00 88.94 100 PHE A CA 1
ATOM 801 C C . PHE A 1 100 ? 10.598 2.590 -13.989 1.00 88.94 100 PHE A C 1
ATOM 803 O O . PHE A 1 100 ? 11.752 2.173 -13.954 1.00 88.94 100 PHE A O 1
ATOM 810 N N . ASN A 1 101 ? 10.303 3.891 -13.920 1.00 89.38 101 ASN A N 1
ATOM 811 C CA . ASN A 1 101 ? 11.340 4.922 -13.860 1.00 89.38 101 ASN A CA 1
ATOM 812 C C . ASN A 1 101 ? 12.257 4.742 -12.643 1.00 89.38 101 ASN A C 1
ATOM 814 O O . ASN A 1 101 ? 13.477 4.813 -12.774 1.00 89.38 101 ASN A O 1
ATOM 818 N N . CYS A 1 102 ? 11.689 4.447 -11.469 1.00 88.06 102 CYS A N 1
ATOM 819 C CA . CYS A 1 102 ? 12.492 4.167 -10.281 1.00 88.06 102 CYS A CA 1
ATOM 820 C C . CYS A 1 102 ? 13.321 2.884 -10.440 1.00 88.06 102 CYS A C 1
ATOM 822 O O . CYS A 1 102 ? 14.494 2.863 -10.078 1.00 88.06 102 CYS A O 1
ATOM 824 N N . ALA A 1 103 ? 12.751 1.824 -11.018 1.00 88.81 103 ALA A N 1
ATOM 825 C CA . ALA A 1 103 ? 13.473 0.578 -11.254 1.00 88.81 103 ALA A CA 1
ATOM 826 C C . ALA A 1 103 ? 14.671 0.780 -12.194 1.00 88.81 103 ALA A C 1
ATOM 828 O O . ALA A 1 103 ? 15.757 0.289 -11.898 1.00 88.81 103 ALA A O 1
ATOM 829 N N . VAL A 1 104 ? 14.502 1.548 -13.275 1.00 88.75 104 VAL A N 1
ATOM 830 C CA . VAL A 1 104 ? 15.594 1.931 -14.184 1.00 88.75 104 VAL A CA 1
ATOM 831 C C . VAL A 1 104 ? 16.686 2.680 -13.423 1.00 88.75 104 VAL A C 1
ATOM 833 O O . VAL A 1 104 ? 17.854 2.310 -13.517 1.00 88.75 104 VAL A O 1
ATOM 836 N N . GLN A 1 105 ? 16.308 3.663 -12.605 1.00 87.38 105 GLN A N 1
ATOM 837 C CA . GLN A 1 105 ? 17.249 4.422 -11.785 1.00 87.38 105 GLN A CA 1
ATOM 838 C C . GLN A 1 105 ? 18.048 3.515 -10.829 1.00 87.38 105 GLN A C 1
ATOM 840 O O . GLN A 1 105 ? 19.269 3.610 -10.721 1.00 87.38 105 GLN A O 1
ATOM 845 N N . LEU A 1 106 ? 17.372 2.587 -10.150 1.00 86.81 106 LEU A N 1
ATOM 846 C CA . LEU A 1 106 ? 17.997 1.667 -9.197 1.00 86.81 106 LEU A CA 1
ATOM 847 C C . LEU A 1 106 ? 18.927 0.654 -9.876 1.00 86.81 106 LEU A C 1
ATOM 849 O O . LEU A 1 106 ? 20.021 0.384 -9.381 1.00 86.81 106 LEU A O 1
ATOM 853 N N . ILE A 1 107 ? 18.494 0.077 -10.993 1.00 87.38 107 ILE A N 1
ATOM 854 C CA . ILE A 1 107 ? 19.226 -0.996 -11.672 1.00 87.38 107 ILE A CA 1
ATOM 855 C C . ILE A 1 107 ? 20.396 -0.422 -12.472 1.00 87.38 107 ILE A C 1
ATOM 857 O O . ILE A 1 107 ? 21.514 -0.917 -12.347 1.00 87.38 107 ILE A O 1
ATOM 861 N N . ILE A 1 108 ? 20.152 0.621 -13.272 1.00 85.88 108 ILE A N 1
ATOM 862 C CA . ILE A 1 108 ? 21.149 1.172 -14.197 1.00 85.88 108 ILE A CA 1
ATOM 863 C C . ILE A 1 108 ? 22.083 2.143 -13.478 1.00 85.88 108 ILE A C 1
ATOM 865 O O . ILE A 1 108 ? 23.296 1.962 -13.528 1.00 85.88 108 ILE A O 1
ATOM 869 N N . GLU A 1 109 ? 21.550 3.158 -12.792 1.00 81.62 109 GLU A N 1
ATOM 870 C CA . GLU A 1 109 ? 22.397 4.210 -12.207 1.00 81.62 109 GLU A CA 1
ATOM 871 C C . GLU A 1 109 ? 23.062 3.761 -10.903 1.00 81.62 109 GLU A C 1
ATOM 873 O O . GLU A 1 109 ? 24.191 4.150 -10.610 1.00 81.62 109 GLU A O 1
ATOM 878 N N . LYS A 1 110 ? 22.364 2.945 -10.102 1.00 80.88 110 LYS A N 1
ATOM 879 C CA . LYS A 1 110 ? 22.845 2.495 -8.784 1.00 80.88 110 LYS A CA 1
ATOM 880 C C . LYS A 1 110 ? 23.359 1.052 -8.772 1.00 80.88 110 LYS A C 1
ATOM 882 O O . LYS A 1 110 ? 23.878 0.610 -7.749 1.00 80.88 110 LYS A O 1
ATOM 887 N N . GLY A 1 111 ? 23.240 0.322 -9.883 1.00 82.94 111 GLY A N 1
ATOM 888 C CA . GLY A 1 111 ? 23.806 -1.020 -10.036 1.00 82.94 111 GLY A CA 1
ATOM 889 C C . GLY A 1 111 ? 23.150 -2.107 -9.176 1.00 82.94 111 GLY A C 1
ATOM 890 O O . GLY A 1 111 ? 23.813 -3.094 -8.841 1.00 82.94 111 GLY A O 1
ATOM 891 N N . LEU A 1 112 ? 21.876 -1.957 -8.782 1.00 83.00 112 LEU A N 1
ATOM 892 C CA . LEU A 1 112 ? 21.169 -3.004 -8.034 1.00 83.00 112 LEU A CA 1
ATOM 893 C C . LEU A 1 112 ? 21.004 -4.267 -8.890 1.00 83.00 112 LEU A C 1
ATOM 895 O O .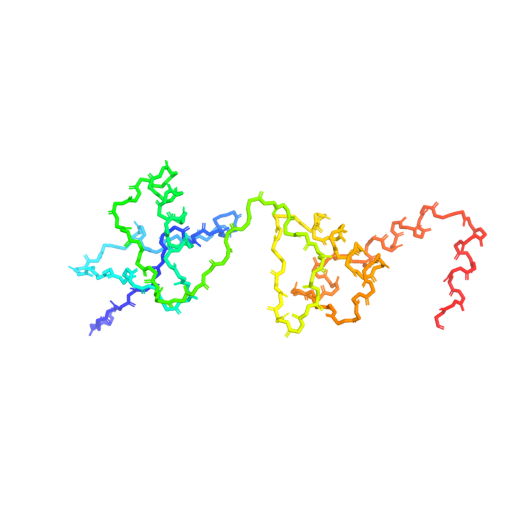 LEU A 1 112 ? 20.365 -4.238 -9.938 1.00 83.00 112 LEU A O 1
ATOM 899 N N . LYS A 1 113 ? 21.519 -5.400 -8.403 1.00 79.44 113 LYS A N 1
ATOM 900 C CA . LYS A 1 113 ? 21.450 -6.688 -9.119 1.00 79.44 113 LYS A CA 1
ATOM 901 C C . LYS A 1 113 ? 20.216 -7.527 -8.777 1.00 79.44 113 LYS A C 1
ATOM 903 O O . LYS A 1 113 ? 19.740 -8.279 -9.616 1.00 79.44 113 LYS A O 1
ATOM 908 N N . ASN A 1 114 ? 19.688 -7.386 -7.561 1.00 82.69 114 ASN A N 1
ATOM 909 C CA . ASN A 1 114 ? 18.601 -8.221 -7.046 1.00 82.69 114 ASN A CA 1
ATOM 910 C C . ASN A 1 114 ? 17.317 -7.396 -6.903 1.00 82.69 114 ASN A C 1
ATOM 912 O O . ASN A 1 114 ? 17.023 -6.882 -5.824 1.00 82.69 114 ASN A O 1
ATOM 916 N N . VAL A 1 115 ? 16.561 -7.260 -7.995 1.00 85.38 115 VAL A N 1
ATOM 917 C CA . VAL A 1 115 ? 15.269 -6.554 -8.014 1.00 85.38 115 VAL A CA 1
ATOM 918 C C . VAL A 1 115 ? 14.154 -7.528 -8.380 1.00 85.38 115 VAL A C 1
ATOM 920 O O . VAL A 1 115 ? 14.248 -8.252 -9.367 1.00 85.38 115 VAL A O 1
ATOM 923 N N . GLY A 1 116 ? 13.089 -7.537 -7.579 1.00 87.81 116 GLY A N 1
ATOM 924 C CA . GLY A 1 116 ? 11.877 -8.310 -7.838 1.00 87.81 116 GLY A CA 1
ATOM 925 C C . GLY A 1 116 ? 10.691 -7.397 -8.134 1.00 87.81 116 GLY A C 1
ATOM 926 O O . GLY A 1 116 ? 10.484 -6.403 -7.441 1.00 87.81 116 GLY A O 1
ATOM 927 N N . PHE A 1 117 ? 9.887 -7.762 -9.133 1.00 88.88 117 PHE A N 1
ATOM 928 C CA . PHE A 1 117 ? 8.615 -7.104 -9.438 1.00 88.88 117 PHE A CA 1
ATOM 929 C C . PHE A 1 117 ? 7.460 -7.968 -8.933 1.00 88.88 117 PHE A C 1
ATOM 931 O O . PHE A 1 117 ? 7.368 -9.155 -9.255 1.00 88.88 117 PHE A O 1
ATOM 938 N N . VAL A 1 118 ? 6.554 -7.376 -8.156 1.00 88.19 118 VAL A N 1
ATOM 939 C CA . VAL A 1 118 ? 5.327 -8.060 -7.728 1.00 88.19 118 VAL A CA 1
ATOM 940 C C . VAL A 1 118 ? 4.432 -8.266 -8.953 1.00 88.19 118 VAL A C 1
ATOM 942 O O . VAL A 1 118 ? 4.097 -7.305 -9.638 1.00 88.19 118 VAL A O 1
ATOM 945 N N . GLY A 1 119 ? 4.062 -9.519 -9.239 1.00 81.69 119 GLY A N 1
ATOM 946 C CA . GLY A 1 119 ? 3.355 -9.895 -10.474 1.00 81.69 119 GLY A CA 1
ATOM 947 C C . GLY A 1 119 ? 4.273 -10.176 -11.674 1.00 81.69 119 GLY A C 1
ATOM 948 O O . GLY A 1 119 ? 3.782 -10.445 -12.768 1.00 81.69 119 GLY A O 1
ATOM 949 N N . GLY A 1 120 ? 5.596 -10.147 -11.475 1.00 83.38 120 GLY A N 1
ATOM 950 C CA . GLY A 1 120 ? 6.585 -10.492 -12.495 1.00 83.38 120 GLY A CA 1
ATOM 951 C C . GLY A 1 120 ? 6.644 -9.512 -13.673 1.00 83.38 120 GLY A C 1
ATOM 952 O O . GLY A 1 120 ? 6.108 -8.405 -13.627 1.00 83.38 120 GLY A O 1
ATOM 953 N N . LYS A 1 121 ? 7.318 -9.935 -14.750 1.00 78.00 121 LYS A N 1
ATOM 954 C CA . LYS A 1 121 ? 7.461 -9.156 -15.995 1.00 78.00 121 LYS A CA 1
ATOM 955 C C . LYS A 1 121 ? 6.129 -8.921 -16.719 1.00 78.00 121 LYS A C 1
ATOM 957 O O . LYS A 1 121 ? 5.950 -7.890 -17.362 1.00 78.00 121 LYS A O 1
ATOM 962 N N . GLU A 1 122 ? 5.190 -9.852 -16.565 1.00 80.25 122 GLU A N 1
ATOM 963 C CA . GLU A 1 122 ? 3.882 -9.829 -17.225 1.00 80.25 122 GLU A CA 1
ATOM 964 C C . GLU A 1 122 ? 3.008 -8.693 -16.694 1.00 80.25 122 GLU A C 1
ATOM 966 O O . GLU A 1 122 ? 2.450 -7.925 -17.476 1.00 80.25 122 GLU A O 1
ATOM 971 N N . ALA A 1 123 ? 2.954 -8.509 -15.369 1.00 80.94 123 ALA A N 1
ATOM 972 C CA . ALA A 1 123 ? 2.185 -7.425 -14.754 1.00 80.94 123 ALA A CA 1
ATOM 973 C C . ALA A 1 123 ? 2.690 -6.026 -15.152 1.00 80.94 123 ALA A C 1
ATOM 975 O O . ALA A 1 123 ? 1.924 -5.058 -15.138 1.00 80.94 123 ALA A O 1
ATOM 976 N N . MET A 1 124 ? 3.969 -5.920 -15.521 1.00 81.94 124 MET A N 1
ATOM 977 C CA . MET A 1 124 ? 4.578 -4.686 -16.016 1.00 81.94 124 MET A CA 1
ATOM 978 C C . MET A 1 124 ? 4.360 -4.463 -17.517 1.00 81.94 124 MET A C 1
ATOM 980 O O . MET A 1 124 ? 4.549 -3.344 -17.991 1.00 81.94 124 MET A O 1
ATOM 984 N N . GLY A 1 125 ? 3.945 -5.492 -18.261 1.00 84.50 125 GLY A N 1
ATOM 985 C CA . GLY A 1 125 ? 3.715 -5.405 -19.701 1.00 84.50 125 GLY A CA 1
ATOM 986 C C . GLY A 1 125 ? 4.986 -5.131 -20.507 1.00 84.50 125 GLY A C 1
ATOM 987 O O . GLY A 1 125 ? 4.916 -4.438 -21.522 1.00 84.50 125 GLY A O 1
ATOM 988 N N . PHE A 1 126 ? 6.143 -5.640 -20.064 1.00 85.81 126 PHE A N 1
ATOM 989 C CA . PHE A 1 126 ? 7.422 -5.390 -20.740 1.00 85.81 126 PHE A CA 1
ATOM 990 C C . PHE A 1 126 ? 7.447 -5.890 -22.183 1.00 85.81 126 PHE A C 1
ATOM 992 O O . PHE A 1 126 ? 8.019 -5.212 -23.029 1.00 85.81 126 PHE A O 1
ATOM 999 N N . ASP A 1 127 ? 6.761 -6.992 -22.486 1.00 87.31 127 ASP A N 1
ATOM 1000 C CA . ASP A 1 127 ? 6.665 -7.510 -23.855 1.00 87.31 127 ASP A CA 1
ATOM 1001 C C . ASP A 1 127 ? 6.031 -6.474 -24.794 1.00 87.31 127 ASP A C 1
ATOM 1003 O O . ASP A 1 127 ? 6.561 -6.183 -25.858 1.00 87.31 127 ASP A O 1
ATOM 1007 N N . ARG A 1 128 ? 4.968 -5.796 -24.342 1.00 88.12 128 ARG A N 1
ATOM 1008 C CA . ARG A 1 128 ? 4.312 -4.737 -25.121 1.00 88.12 128 ARG A CA 1
ATOM 1009 C C . ARG A 1 128 ? 5.207 -3.512 -25.303 1.00 88.12 128 ARG A C 1
ATOM 1011 O O . ARG A 1 128 ? 5.160 -2.869 -26.348 1.00 88.12 128 ARG A O 1
ATOM 1018 N N . ILE A 1 129 ? 5.990 -3.160 -24.284 1.00 87.31 129 ILE A N 1
ATOM 1019 C CA . ILE A 1 129 ? 6.954 -2.055 -24.375 1.00 87.31 129 ILE A CA 1
ATOM 1020 C C . ILE A 1 129 ? 8.040 -2.404 -25.398 1.00 87.31 129 ILE A C 1
ATOM 1022 O O . ILE A 1 129 ? 8.370 -1.564 -26.233 1.00 87.31 129 ILE A O 1
ATOM 1026 N N . LEU A 1 130 ? 8.542 -3.641 -25.375 1.00 88.56 130 LEU A N 1
ATOM 1027 C CA . LEU A 1 130 ? 9.508 -4.141 -26.351 1.00 88.56 130 LEU A CA 1
ATOM 1028 C C . LEU A 1 130 ? 8.921 -4.173 -27.763 1.00 88.56 130 LEU A C 1
ATOM 1030 O O . LEU A 1 130 ? 9.580 -3.714 -28.688 1.00 88.56 130 LEU A O 1
ATOM 1034 N N . ASP A 1 131 ? 7.679 -4.624 -27.936 1.00 89.69 131 ASP A N 1
ATOM 1035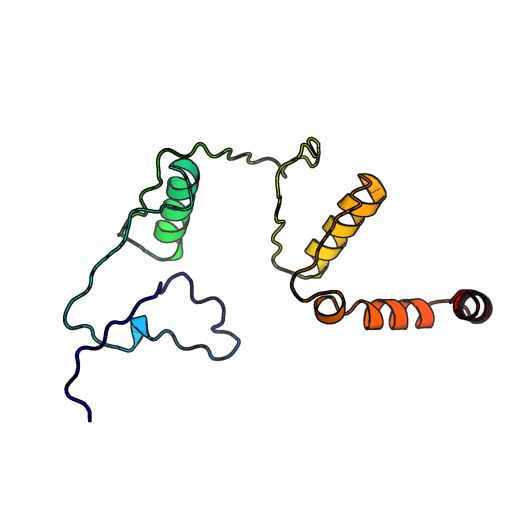 C CA . ASP A 1 131 ? 7.003 -4.621 -29.236 1.00 89.69 131 ASP A CA 1
ATOM 1036 C C . ASP A 1 131 ? 6.900 -3.206 -29.814 1.00 89.69 131 ASP A C 1
ATOM 1038 O O . ASP A 1 131 ? 7.231 -2.986 -30.979 1.00 89.69 131 ASP A O 1
ATOM 1042 N N . ILE A 1 132 ? 6.491 -2.228 -28.998 1.00 89.81 132 ILE A N 1
ATOM 1043 C CA . ILE A 1 132 ? 6.430 -0.815 -29.403 1.00 89.81 132 ILE A CA 1
ATOM 1044 C C . ILE A 1 132 ? 7.829 -0.288 -29.736 1.00 89.81 132 ILE A C 1
ATOM 1046 O O . ILE A 1 132 ? 7.996 0.397 -30.743 1.00 89.81 132 ILE A O 1
ATOM 1050 N N . PHE A 1 133 ? 8.834 -0.624 -28.926 1.00 89.19 133 PHE A N 1
ATOM 1051 C CA . PHE A 1 133 ? 10.219 -0.236 -29.176 1.00 89.19 133 PHE A CA 1
ATOM 1052 C C . PHE A 1 133 ? 10.726 -0.800 -30.507 1.00 89.19 133 PHE A C 1
ATOM 1054 O O . PHE A 1 133 ? 11.211 -0.046 -31.346 1.00 89.19 133 PHE A O 1
ATOM 1061 N N . TYR A 1 134 ? 10.533 -2.096 -30.764 1.00 89.31 134 TYR A N 1
ATOM 1062 C CA . TYR A 1 134 ? 10.895 -2.706 -32.039 1.00 89.31 134 TYR A CA 1
ATOM 1063 C C . TYR A 1 134 ? 10.121 -2.086 -33.200 1.00 89.31 134 TYR A C 1
ATOM 1065 O O . TYR A 1 134 ? 10.718 -1.874 -34.254 1.00 89.31 134 TYR A O 1
ATOM 1073 N N . LEU A 1 135 ? 8.831 -1.771 -33.021 1.00 90.94 135 LEU A N 1
ATOM 1074 C CA . LEU A 1 135 ? 8.021 -1.063 -34.017 1.00 90.94 135 LEU A CA 1
ATOM 1075 C C . LEU A 1 135 ? 8.561 0.333 -34.354 1.00 90.94 135 LEU A C 1
ATOM 1077 O O . LEU A 1 135 ? 8.437 0.759 -35.501 1.00 90.94 135 LEU A O 1
ATOM 1081 N N . TRP A 1 136 ? 9.156 1.010 -33.377 1.00 91.25 136 TRP A N 1
ATOM 1082 C CA . TRP A 1 136 ? 9.739 2.338 -33.531 1.00 91.25 136 TRP A CA 1
ATOM 1083 C C . TRP A 1 136 ? 11.117 2.329 -34.213 1.00 91.25 136 TRP A C 1
ATOM 1085 O O . TRP A 1 136 ? 11.446 3.289 -34.899 1.00 91.25 136 TRP A O 1
ATOM 1095 N N . LEU A 1 137 ? 11.897 1.250 -34.074 1.00 91.38 137 LEU A N 1
ATOM 1096 C CA . LEU A 1 137 ? 13.205 1.121 -34.728 1.00 91.38 137 LEU A CA 1
ATOM 1097 C C . LEU A 1 137 ? 13.105 1.095 -36.258 1.00 91.38 137 LEU A C 1
ATOM 1099 O O . LEU A 1 137 ? 12.201 0.467 -36.827 1.00 91.38 137 LEU A O 1
ATOM 1103 N N . ASP A 1 138 ? 14.120 1.671 -36.904 1.00 89.75 138 ASP A N 1
ATOM 1104 C CA . ASP A 1 138 ? 14.293 1.595 -38.350 1.00 89.75 138 ASP A CA 1
ATOM 1105 C C . ASP A 1 138 ? 14.452 0.137 -38.826 1.00 89.75 138 ASP A C 1
ATOM 1107 O O . ASP A 1 138 ? 14.971 -0.714 -38.089 1.00 89.75 138 ASP A O 1
ATOM 1111 N N . PRO A 1 139 ? 14.056 -0.190 -40.074 1.00 83.75 139 PRO A N 1
ATOM 1112 C CA . PRO A 1 139 ? 14.097 -1.562 -40.586 1.00 83.75 139 PRO A CA 1
ATOM 1113 C C . PRO A 1 139 ? 15.469 -2.247 -40.456 1.00 83.75 139 PRO A C 1
ATOM 1115 O O . PRO A 1 139 ? 15.534 -3.434 -40.125 1.00 83.75 139 PRO A O 1
ATOM 1118 N N . GLU A 1 140 ? 16.563 -1.506 -40.656 1.00 82.25 140 GLU A N 1
ATOM 1119 C CA . GLU A 1 140 ? 17.933 -2.021 -40.519 1.00 82.25 140 GLU A CA 1
ATOM 1120 C C . GLU A 1 140 ? 18.308 -2.337 -39.061 1.00 82.25 140 GLU A C 1
ATOM 1122 O O . GLU A 1 140 ? 18.943 -3.358 -38.781 1.00 82.25 140 GLU A O 1
ATOM 1127 N N . GLU A 1 141 ? 17.882 -1.508 -38.108 1.00 82.06 141 GLU A N 1
ATOM 1128 C CA . GLU A 1 141 ? 18.136 -1.708 -36.675 1.00 82.06 141 GLU A CA 1
ATOM 1129 C C . GLU A 1 141 ? 17.266 -2.830 -36.096 1.00 82.06 141 GLU A C 1
ATOM 1131 O O . GLU A 1 141 ? 17.737 -3.678 -35.325 1.00 82.06 141 GLU A O 1
ATOM 1136 N N . ARG A 1 142 ? 16.006 -2.914 -36.542 1.00 79.94 142 ARG A N 1
ATOM 1137 C CA . ARG A 1 142 ? 15.102 -4.022 -36.207 1.00 79.94 142 ARG A CA 1
ATOM 1138 C C . ARG A 1 142 ? 15.661 -5.367 -36.680 1.00 79.94 142 ARG A C 1
ATOM 1140 O O . ARG A 1 142 ? 15.517 -6.376 -35.991 1.00 79.94 142 ARG A O 1
ATOM 1147 N N . ARG A 1 143 ? 16.313 -5.407 -37.847 1.00 76.31 143 ARG A N 1
ATOM 1148 C CA . ARG A 1 143 ? 16.898 -6.645 -38.386 1.00 76.31 143 ARG A CA 1
ATOM 1149 C C . ARG A 1 143 ? 18.106 -7.117 -37.574 1.00 76.31 143 ARG A C 1
ATOM 1151 O O . ARG A 1 143 ? 18.242 -8.317 -37.361 1.00 76.31 143 ARG A O 1
ATOM 1158 N N . LYS A 1 144 ? 18.940 -6.197 -37.075 1.00 75.75 144 LYS A N 1
ATOM 1159 C CA . LYS A 1 144 ? 20.097 -6.518 -36.214 1.00 75.75 144 LYS A CA 1
ATOM 1160 C C . LYS A 1 144 ? 19.675 -7.019 -34.830 1.00 75.75 144 LYS A C 1
ATOM 1162 O O . LYS A 1 144 ? 20.238 -7.990 -34.338 1.00 75.75 144 LYS A O 1
ATOM 1167 N N . SER A 1 145 ? 18.660 -6.398 -34.233 1.00 67.75 145 SER A N 1
ATOM 1168 C CA . SER A 1 145 ? 18.176 -6.744 -32.886 1.00 67.75 145 SER A CA 1
ATOM 1169 C C . SER A 1 145 ? 17.428 -8.083 -32.798 1.00 67.75 145 SER A C 1
ATOM 1171 O O . SER A 1 145 ? 17.337 -8.657 -31.718 1.00 67.75 145 SER A O 1
ATOM 1173 N N . ARG A 1 146 ? 16.932 -8.627 -33.920 1.00 60.09 146 ARG A N 1
ATOM 1174 C CA . ARG A 1 146 ? 16.317 -9.969 -33.978 1.00 60.09 146 ARG A CA 1
ATOM 1175 C C . ARG A 1 146 ? 17.315 -11.135 -33.992 1.00 60.09 146 ARG A C 1
ATOM 1177 O O . ARG A 1 146 ? 16.886 -12.270 -33.829 1.00 60.09 146 ARG A O 1
ATOM 1184 N N . ILE A 1 147 ? 18.607 -10.882 -34.215 1.00 52.72 147 ILE A N 1
ATOM 1185 C CA . ILE A 1 147 ? 19.636 -11.928 -34.397 1.00 52.72 147 ILE A CA 1
ATOM 1186 C C . ILE A 1 147 ? 20.339 -12.281 -33.068 1.00 52.72 147 ILE A C 1
ATOM 1188 O O . ILE A 1 147 ? 21.074 -13.258 -32.998 1.00 52.72 147 ILE A O 1
ATOM 1192 N N . SER A 1 148 ? 20.104 -11.523 -31.994 1.00 44.31 148 SER A N 1
ATOM 1193 C CA . SER A 1 148 ? 20.836 -11.625 -30.723 1.00 44.31 148 SER A CA 1
ATOM 1194 C C . SER A 1 148 ? 20.077 -12.341 -29.591 1.00 44.31 148 SER A C 1
ATOM 1196 O O . SER A 1 148 ? 20.157 -11.889 -28.449 1.00 44.31 148 SER A O 1
ATOM 1198 N N . PHE A 1 149 ? 19.336 -13.413 -29.889 1.00 35.72 149 PHE A N 1
ATOM 1199 C CA . PHE A 1 149 ? 18.720 -14.282 -28.871 1.00 35.72 149 PHE A CA 1
ATOM 1200 C C . PHE A 1 149 ? 19.498 -15.584 -28.700 1.00 35.72 149 PHE A C 1
ATOM 1202 O O . PHE A 1 149 ? 19.803 -16.217 -29.735 1.00 35.72 149 PHE A O 1
#

Organism: NCBI:txid433720

Mean predicted aligned error: 8.75 Å